Protein AF-A0A1F7UMC4-F1 (afdb_monomer)

Mean predicted aligned error: 6.86 Å

Solvent-accessible surface area (backbone atoms only — not comparable to full-atom values): 4611 Å² total; per-residue (Å²): 131,84,75,81,76,64,75,44,72,67,54,54,42,51,53,36,50,53,51,30,57,76,71,64,52,85,45,71,68,50,47,46,52,42,38,49,52,52,50,52,53,38,42,74,70,60,61,46,90,45,71,67,58,46,52,53,47,44,54,55,51,53,70,40,44,68,60,55,52,47,52,60,62,70,68,58,80,130

Foldseek 3Di:
DPPLCLPDLVNLLVVLLVVCVVVVPQDLVVSLVSSLVSLVVCVVVCSQPDPVSSVVSSVVSSVCVVVSNVVVVVPDDD

Secondary structure (DSSP, 8-state):
--------HHHHHHHHHHHHHHHT--SHHHHHHHHHHHHHHHHHTT-S--HHHHHHHHHHHHHTHHHHHHHHHHT---

Structure (mmCIF, N/CA/C/O backbone):
data_AF-A0A1F7UMC4-F1
#
_entry.id   AF-A0A1F7UMC4-F1
#
loop_
_atom_site.group_PDB
_atom_site.id
_atom_site.type_symbol
_atom_site.label_atom_id
_atom_site.label_alt_id
_atom_site.label_comp_id
_atom_site.label_asym_id
_atom_site.label_entity_id
_atom_site.label_seq_id
_atom_site.pdbx_PDB_ins_code
_atom_site.Cartn_x
_atom_site.Cartn_y
_atom_site.Cartn_z
_atom_site.occupancy
_atom_site.B_iso_or_equiv
_atom_site.auth_seq_id
_atom_site.auth_comp_id
_atom_site.auth_asym_id
_atom_site.auth_atom_id
_atom_site.pdbx_PDB_model_num
ATOM 1 N N . MET A 1 1 ? 2.496 -11.588 -33.294 1.00 36.53 1 MET A N 1
ATOM 2 C CA . MET A 1 1 ? 2.494 -10.187 -32.843 1.00 36.53 1 MET A CA 1
ATOM 3 C C . MET A 1 1 ? 2.705 -10.297 -31.352 1.00 36.53 1 MET A C 1
ATOM 5 O O . MET A 1 1 ? 1.829 -10.829 -30.695 1.00 36.53 1 MET A O 1
ATOM 9 N N . VAL A 1 2 ? 3.930 -10.064 -30.882 1.00 43.62 2 VAL A N 1
ATOM 10 C CA . VAL A 1 2 ? 4.226 -10.167 -29.449 1.00 43.62 2 VAL A CA 1
ATOM 11 C C . VAL A 1 2 ? 3.671 -8.885 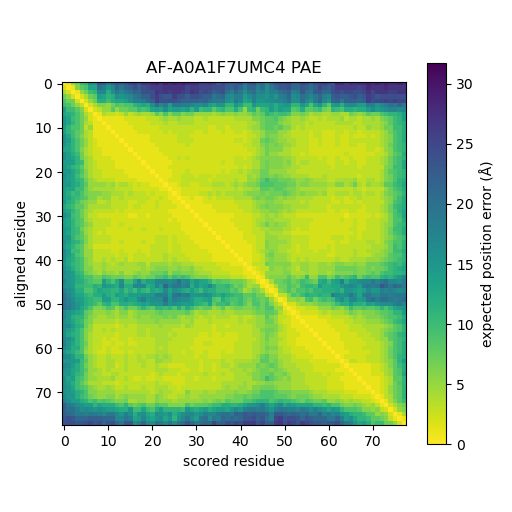-28.860 1.00 43.62 2 VAL A C 1
ATOM 13 O O . VAL A 1 2 ? 4.201 -7.808 -29.125 1.00 43.62 2 VAL A O 1
ATOM 16 N N . GLU A 1 3 ? 2.510 -8.987 -28.231 1.00 44.31 3 GLU A N 1
ATOM 17 C CA . GLU A 1 3 ? 1.945 -7.903 -27.446 1.00 44.31 3 GLU A CA 1
ATOM 18 C C . GLU A 1 3 ? 2.973 -7.633 -26.346 1.00 44.31 3 GLU A C 1
ATOM 20 O O . GLU A 1 3 ? 3.238 -8.504 -25.522 1.00 44.31 3 GLU A O 1
ATOM 25 N N . PHE A 1 4 ? 3.647 -6.483 -26.405 1.00 45.44 4 PHE A N 1
ATOM 26 C CA . PHE A 1 4 ? 4.383 -5.965 -25.258 1.00 45.44 4 PHE A CA 1
ATOM 27 C C . PHE A 1 4 ? 3.326 -5.731 -24.172 1.00 45.44 4 PHE A C 1
ATOM 29 O O . PHE A 1 4 ? 2.697 -4.674 -24.146 1.00 45.44 4 PHE A O 1
ATOM 36 N N . LEU A 1 5 ? 3.055 -6.750 -23.349 1.00 50.16 5 LEU A N 1
ATOM 37 C CA . LEU A 1 5 ? 2.302 -6.623 -22.106 1.00 50.16 5 LEU A CA 1
ATOM 38 C C . LEU A 1 5 ? 3.169 -5.786 -21.157 1.00 50.16 5 LEU A C 1
ATOM 40 O O . LEU A 1 5 ? 3.844 -6.310 -20.283 1.00 50.16 5 LEU A O 1
ATOM 44 N N . GLY A 1 6 ? 3.222 -4.475 -21.378 1.00 57.31 6 GLY A N 1
ATOM 45 C CA . GLY A 1 6 ? 3.646 -3.569 -20.322 1.00 57.31 6 GLY A CA 1
ATOM 46 C C . GLY A 1 6 ? 2.586 -3.658 -19.236 1.00 57.31 6 GLY A C 1
ATOM 47 O O . GLY A 1 6 ? 1.442 -3.269 -19.483 1.00 57.31 6 GLY A O 1
ATOM 48 N N . TYR A 1 7 ? 2.932 -4.225 -18.080 1.00 65.00 7 TYR A N 1
ATOM 49 C CA . TYR A 1 7 ? 2.045 -4.216 -16.922 1.00 65.00 7 TYR A CA 1
ATOM 50 C C . TYR A 1 7 ? 1.657 -2.768 -16.626 1.00 65.00 7 TYR A C 1
ATOM 52 O O . TYR A 1 7 ? 2.509 -1.893 -16.475 1.00 65.00 7 TYR A O 1
ATOM 60 N N . THR A 1 8 ? 0.355 -2.494 -16.616 1.00 80.25 8 THR A N 1
ATOM 61 C CA . THR A 1 8 ? -0.150 -1.154 -16.308 1.00 80.25 8 THR A CA 1
ATOM 62 C C . THR A 1 8 ? -0.333 -1.007 -14.804 1.00 80.25 8 THR A C 1
ATOM 64 O O . THR A 1 8 ? -0.501 -1.993 -14.086 1.00 80.25 8 THR A O 1
ATOM 67 N N . LEU A 1 9 ? -0.386 0.236 -14.322 1.00 83.06 9 LEU A N 1
ATOM 68 C CA . LEU A 1 9 ? -0.704 0.544 -12.925 1.00 83.06 9 LEU A CA 1
ATOM 69 C C . LEU A 1 9 ? -1.991 -0.151 -12.437 1.00 83.06 9 LEU A C 1
ATOM 71 O O . LEU A 1 9 ? -2.090 -0.525 -11.273 1.00 83.06 9 LEU A O 1
ATOM 75 N N . GLU A 1 10 ? -2.985 -0.314 -13.314 1.00 85.69 10 GLU A N 1
ATOM 76 C CA . GLU A 1 10 ? -4.241 -0.993 -12.981 1.00 85.69 10 GLU A CA 1
ATOM 77 C C . GLU A 1 10 ? -4.064 -2.505 -12.804 1.00 85.69 10 GLU A C 1
ATOM 79 O O . GLU A 1 10 ? -4.697 -3.094 -11.930 1.00 85.69 10 GLU A O 1
ATOM 84 N N . ASP A 1 11 ? -3.184 -3.123 -13.588 1.00 86.56 11 ASP A N 1
ATOM 85 C CA . ASP A 1 11 ? -2.863 -4.550 -13.486 1.00 86.56 11 ASP A CA 1
ATOM 86 C C . ASP A 1 11 ? -2.139 -4.844 -12.164 1.00 86.56 11 ASP A C 1
ATOM 88 O O . ASP A 1 11 ? -2.575 -5.686 -11.379 1.00 86.56 11 ASP A O 1
ATOM 92 N N . LEU A 1 12 ? -1.125 -4.030 -11.846 1.00 85.88 12 LEU A N 1
ATOM 93 C CA . LEU A 1 12 ? -0.398 -4.083 -10.573 1.00 85.88 12 LEU A CA 1
ATOM 94 C C . LEU A 1 12 ? -1.317 -3.826 -9.375 1.00 85.88 12 LEU A C 1
ATOM 96 O O . LEU A 1 12 ? -1.173 -4.447 -8.324 1.00 85.88 12 LEU A O 1
ATOM 100 N N . TYR A 1 13 ? -2.284 -2.916 -9.524 1.00 90.06 13 TYR A N 1
ATOM 101 C CA . TYR A 1 13 ? -3.279 -2.658 -8.489 1.00 90.06 13 TYR A CA 1
ATOM 102 C C . TYR A 1 13 ? -4.164 -3.877 -8.244 1.00 90.06 13 TYR A C 1
ATOM 104 O O . TYR A 1 13 ? -4.356 -4.252 -7.089 1.00 90.06 13 TYR A O 1
ATOM 112 N N . ASN A 1 14 ? -4.691 -4.500 -9.300 1.00 89.62 14 ASN A N 1
ATOM 113 C CA . ASN A 1 14 ? -5.521 -5.695 -9.161 1.00 89.62 14 ASN A CA 1
ATOM 114 C C . ASN A 1 14 ? -4.744 -6.829 -8.488 1.00 89.62 14 ASN A C 1
ATOM 116 O O . ASN A 1 14 ? -5.241 -7.398 -7.519 1.00 89.62 14 ASN A O 1
ATOM 120 N N . GLU A 1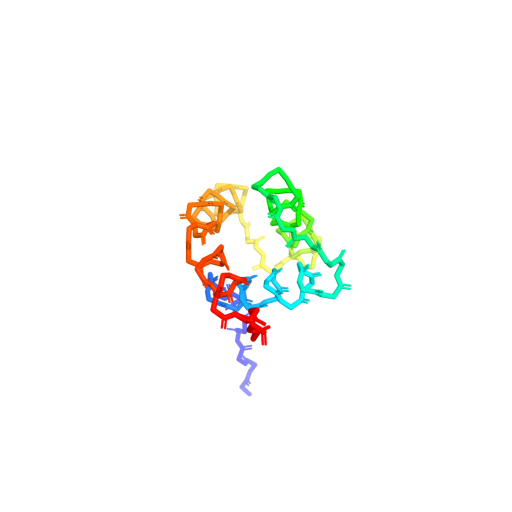 15 ? -3.506 -7.079 -8.915 1.00 89.81 15 GLU A N 1
ATOM 121 C CA . GLU A 1 15 ? -2.633 -8.078 -8.295 1.00 89.81 15 GLU A CA 1
ATOM 122 C C . GLU A 1 15 ? -2.380 -7.778 -6.811 1.00 89.81 15 GLU A C 1
ATOM 124 O O . GLU A 1 15 ? -2.577 -8.644 -5.954 1.00 89.81 15 GLU A O 1
ATOM 129 N N . ALA A 1 16 ? -2.035 -6.532 -6.475 1.00 91.06 16 ALA A N 1
ATOM 130 C CA . ALA A 1 16 ? -1.842 -6.115 -5.090 1.00 91.06 16 ALA A CA 1
ATOM 131 C C . ALA A 1 16 ? -3.118 -6.291 -4.250 1.00 91.06 16 ALA A C 1
ATOM 133 O O . ALA A 1 16 ? -3.034 -6.727 -3.104 1.00 91.06 16 ALA A O 1
ATOM 134 N N . V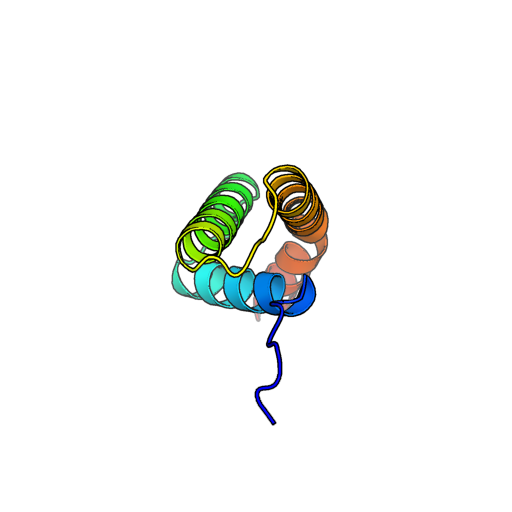AL A 1 17 ? -4.306 -6.004 -4.799 1.00 91.12 17 VAL A N 1
ATOM 135 C CA . VAL A 1 17 ? -5.600 -6.240 -4.133 1.00 91.12 17 VAL A CA 1
ATOM 136 C C . VAL A 1 17 ? -5.853 -7.728 -3.913 1.00 91.12 17 VAL A C 1
ATOM 138 O O . VAL A 1 17 ? -6.280 -8.115 -2.823 1.00 91.12 17 VAL A O 1
ATOM 141 N N . GLU A 1 18 ? -5.611 -8.571 -4.914 1.00 90.81 18 GLU A N 1
ATOM 142 C CA . GLU A 1 18 ? -5.802 -10.019 -4.810 1.00 90.81 18 GLU A CA 1
ATOM 143 C C . GLU A 1 18 ? -4.881 -10.630 -3.751 1.00 90.81 18 GLU A C 1
ATOM 145 O O . GLU A 1 18 ? -5.346 -11.378 -2.885 1.00 90.81 18 GLU A O 1
ATOM 150 N N . LEU A 1 19 ? -3.603 -10.247 -3.749 1.00 90.06 19 LEU A N 1
ATOM 151 C CA . LEU A 1 19 ? -2.630 -10.692 -2.755 1.00 90.06 19 LEU A CA 1
ATOM 152 C C . LEU A 1 19 ? -2.945 -10.141 -1.362 1.00 90.06 19 LEU A C 1
ATOM 154 O O . LEU A 1 19 ? -2.935 -10.891 -0.385 1.00 90.06 19 LEU A O 1
ATOM 158 N N . ALA A 1 20 ? -3.294 -8.858 -1.254 1.00 90.69 20 ALA A N 1
ATOM 159 C CA . ALA A 1 20 ? -3.689 -8.243 0.009 1.00 90.69 20 ALA A CA 1
ATOM 160 C C . ALA A 1 20 ? -4.915 -8.943 0.611 1.00 90.69 20 ALA A C 1
ATOM 162 O O . ALA A 1 20 ? -4.929 -9.233 1.809 1.00 90.69 20 ALA A O 1
ATOM 163 N N . ARG A 1 21 ? -5.910 -9.302 -0.206 1.00 88.69 21 ARG A N 1
ATOM 164 C CA . ARG A 1 21 ? -7.076 -10.083 0.232 1.00 88.69 21 ARG A CA 1
ATOM 165 C C . ARG A 1 21 ? -6.698 -11.498 0.646 1.00 88.69 21 ARG A C 1
ATOM 167 O O . ARG A 1 21 ? -7.125 -11.941 1.710 1.00 88.69 21 ARG A O 1
ATOM 174 N N . ALA A 1 22 ? -5.881 -12.187 -0.150 1.00 89.69 22 ALA A N 1
ATOM 175 C CA . ALA A 1 22 ? -5.422 -13.541 0.153 1.00 89.69 22 ALA A CA 1
ATOM 176 C C . ALA A 1 22 ? -4.638 -13.607 1.475 1.00 89.69 22 ALA A C 1
ATOM 178 O O . ALA A 1 22 ? -4.792 -14.561 2.238 1.00 89.69 22 ALA A O 1
ATOM 179 N N . GLN A 1 23 ? -3.846 -12.574 1.773 1.00 88.44 23 GLN A N 1
ATOM 180 C CA . GLN A 1 23 ? -3.065 -12.459 3.007 1.00 88.44 23 GLN A CA 1
ATOM 181 C C . GLN A 1 23 ? -3.835 -11.797 4.166 1.00 88.44 23 GLN A C 1
ATOM 183 O O . GLN A 1 23 ? -3.335 -11.741 5.289 1.00 88.44 23 GLN A O 1
ATOM 188 N N . GLY A 1 24 ? -5.061 -11.311 3.939 1.00 89.38 24 GLY A N 1
ATOM 189 C CA . GLY A 1 24 ? -5.872 -10.650 4.967 1.00 89.38 24 GLY A CA 1
ATOM 190 C C . GLY A 1 24 ? -5.339 -9.277 5.397 1.00 89.38 24 GLY A C 1
ATOM 191 O O . GLY A 1 24 ? -5.574 -8.834 6.525 1.00 89.38 24 GLY A O 1
ATOM 192 N N . VAL A 1 25 ? -4.619 -8.592 4.510 1.00 92.44 25 VAL A N 1
ATOM 193 C CA . VAL A 1 25 ? -4.101 -7.244 4.730 1.00 92.44 25 VAL A CA 1
ATOM 194 C C . VAL A 1 25 ? -5.261 -6.261 4.832 1.00 92.44 25 VAL A C 1
ATOM 196 O O . VAL A 1 25 ? -5.998 -6.020 3.877 1.00 92.44 25 VAL A O 1
ATOM 199 N N . THR A 1 26 ? -5.398 -5.670 6.016 1.00 90.25 26 THR A N 1
ATOM 200 C CA . THR A 1 26 ? -6.461 -4.709 6.356 1.00 90.25 26 THR A CA 1
ATOM 201 C C . THR A 1 26 ? -5.920 -3.400 6.924 1.00 90.25 26 THR A C 1
ATOM 203 O O . THR A 1 26 ? -6.687 -2.524 7.324 1.00 90.25 26 THR A O 1
ATOM 206 N N . THR A 1 27 ? -4.598 -3.239 6.944 1.00 91.50 27 THR A N 1
ATOM 207 C CA . THR A 1 27 ? -3.908 -2.048 7.437 1.00 91.50 27 THR A CA 1
ATOM 208 C C . THR A 1 27 ? -3.145 -1.365 6.312 1.00 91.50 27 THR A C 1
ATOM 210 O O . THR A 1 27 ? -2.679 -2.012 5.375 1.00 91.50 27 THR A O 1
ATOM 213 N N . ARG A 1 28 ? -2.977 -0.044 6.435 1.00 90.31 28 ARG A N 1
ATOM 214 C CA . ARG A 1 28 ? -2.201 0.749 5.474 1.00 90.31 28 ARG A CA 1
ATOM 215 C C . ARG A 1 28 ? -0.754 0.269 5.376 1.00 90.31 28 ARG A C 1
ATOM 217 O O . ARG A 1 28 ? -0.217 0.212 4.282 1.00 90.31 28 ARG A O 1
ATOM 224 N N . GLU A 1 29 ? -0.149 -0.079 6.510 1.00 91.75 29 GLU A N 1
ATOM 225 C CA . GLU A 1 29 ? 1.222 -0.598 6.559 1.00 91.75 29 GLU A CA 1
ATOM 226 C C . GLU A 1 29 ? 1.344 -1.917 5.791 1.00 91.75 29 GLU A C 1
ATOM 228 O O . GLU A 1 29 ? 2.227 -2.041 4.951 1.00 91.75 29 GLU A O 1
ATOM 233 N N . GLY A 1 30 ? 0.409 -2.855 5.989 1.00 91.81 30 GLY A N 1
ATOM 234 C CA . GLY A 1 30 ? 0.412 -4.109 5.235 1.00 91.81 30 GLY A CA 1
ATOM 235 C C . GLY A 1 30 ? 0.138 -3.912 3.742 1.00 91.81 30 GLY A C 1
ATOM 236 O O . GLY A 1 30 ? 0.653 -4.661 2.925 1.00 91.81 30 GLY A O 1
ATOM 237 N N . TRP A 1 31 ? -0.650 -2.899 3.363 1.00 92.31 31 TRP A N 1
ATOM 238 C CA . TRP A 1 31 ? -0.854 -2.553 1.952 1.00 92.31 31 TRP A CA 1
ATOM 239 C C . TRP A 1 31 ? 0.414 -1.991 1.320 1.00 92.31 31 TRP A C 1
ATOM 241 O O . TRP A 1 31 ? 0.771 -2.387 0.217 1.00 92.31 31 TRP A O 1
ATOM 251 N N . SER A 1 32 ? 1.108 -1.090 2.017 1.00 92.25 32 SER A N 1
ATOM 252 C CA . SER A 1 32 ? 2.386 -0.553 1.549 1.00 92.25 32 SER A CA 1
ATOM 253 C C . SER A 1 32 ? 3.433 -1.650 1.350 1.00 92.25 32 SER A C 1
ATOM 255 O O . SER A 1 32 ? 4.121 -1.616 0.335 1.00 92.25 32 SER A O 1
ATOM 257 N N . ASP A 1 33 ? 3.507 -2.613 2.271 1.00 92.25 33 ASP A N 1
ATOM 258 C CA . ASP A 1 33 ? 4.393 -3.784 2.188 1.00 92.25 33 ASP A CA 1
ATOM 259 C C . ASP A 1 33 ? 4.031 -4.686 0.992 1.00 92.25 33 ASP A C 1
ATOM 261 O O . ASP A 1 33 ? 4.889 -5.052 0.194 1.00 92.25 33 ASP A O 1
ATOM 265 N N . MET A 1 34 ? 2.732 -4.938 0.783 1.00 92.56 34 MET A N 1
ATOM 266 C CA . MET A 1 34 ? 2.239 -5.703 -0.368 1.00 92.56 34 MET A CA 1
ATOM 267 C C . MET A 1 34 ? 2.594 -5.050 -1.704 1.00 92.56 34 MET A C 1
ATOM 269 O O . MET A 1 34 ? 3.053 -5.711 -2.628 1.00 92.56 34 MET A O 1
ATOM 273 N N . VAL A 1 35 ? 2.365 -3.740 -1.811 1.00 91.81 35 VAL A N 1
ATOM 274 C CA . VAL A 1 35 ? 2.671 -2.968 -3.018 1.00 91.81 35 VAL A CA 1
ATOM 275 C C . VAL A 1 35 ? 4.171 -2.984 -3.304 1.00 91.81 35 VAL A C 1
ATOM 277 O O . VAL A 1 35 ? 4.559 -3.109 -4.460 1.00 91.81 35 VAL A O 1
ATOM 280 N N . GLU A 1 36 ? 5.008 -2.874 -2.271 1.00 91.12 36 GLU A N 1
ATOM 281 C CA . GLU A 1 36 ? 6.464 -2.963 -2.415 1.00 91.12 36 GLU A CA 1
ATOM 282 C C . GLU A 1 36 ? 6.881 -4.331 -2.967 1.00 91.12 36 GLU A C 1
ATOM 284 O O . GLU A 1 36 ? 7.622 -4.385 -3.945 1.00 91.12 36 GLU A O 1
ATOM 289 N N . GLN A 1 37 ? 6.323 -5.418 -2.428 1.00 90.06 37 GLN A N 1
ATOM 290 C CA . GLN A 1 37 ? 6.589 -6.776 -2.903 1.00 90.06 37 GLN A CA 1
ATOM 291 C C . GLN A 1 37 ? 6.169 -6.987 -4.365 1.00 90.06 37 GLN A C 1
ATOM 293 O O . GLN A 1 37 ? 6.934 -7.556 -5.139 1.00 90.06 37 GLN A O 1
ATOM 298 N N . VAL A 1 38 ? 4.983 -6.512 -4.760 1.00 89.38 38 VAL A N 1
ATOM 299 C CA . VAL A 1 38 ? 4.493 -6.631 -6.146 1.00 89.38 38 VAL A CA 1
ATOM 300 C C . VAL A 1 38 ? 5.395 -5.870 -7.117 1.00 89.38 38 VAL A C 1
ATOM 302 O O . VAL A 1 38 ? 5.768 -6.397 -8.159 1.00 89.38 38 VAL A O 1
ATOM 305 N N . ILE A 1 39 ? 5.783 -4.640 -6.782 1.00 87.00 39 ILE A N 1
ATOM 306 C CA . ILE A 1 39 ? 6.662 -3.834 -7.638 1.00 87.00 39 ILE A CA 1
ATOM 307 C C . ILE A 1 39 ? 8.061 -4.459 -7.745 1.00 87.00 39 ILE A C 1
ATOM 309 O O . ILE A 1 39 ? 8.636 -4.480 -8.833 1.00 87.00 39 ILE A O 1
ATOM 313 N N . GLU A 1 40 ? 8.605 -4.986 -6.645 1.00 86.69 40 GLU A N 1
ATOM 314 C CA . GLU A 1 40 ? 9.923 -5.630 -6.630 1.00 86.69 40 GLU A CA 1
ATOM 315 C C . GLU A 1 40 ? 9.951 -6.918 -7.469 1.00 86.69 40 GLU A C 1
ATOM 317 O O . GLU A 1 40 ? 10.876 -7.107 -8.260 1.00 86.69 40 GLU A O 1
ATOM 322 N N . ASP A 1 41 ? 8.909 -7.748 -7.383 1.00 85.25 41 ASP A N 1
ATOM 323 C CA . ASP A 1 41 ? 8.764 -8.961 -8.201 1.00 85.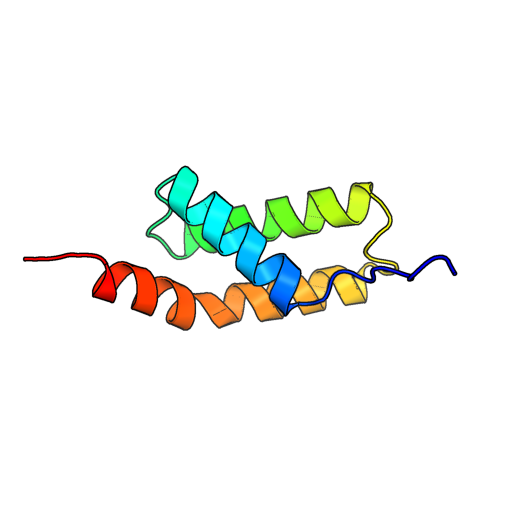25 41 ASP A CA 1
ATOM 324 C C . ASP A 1 41 ? 8.727 -8.611 -9.700 1.00 85.25 41 ASP A C 1
ATOM 326 O O . ASP A 1 41 ? 9.495 -9.134 -10.508 1.00 85.25 41 ASP A O 1
ATOM 330 N N . ARG A 1 42 ? 7.936 -7.604 -10.076 1.00 81.62 42 ARG A N 1
ATOM 331 C CA . ARG A 1 42 ? 7.793 -7.150 -11.472 1.00 81.62 42 ARG A CA 1
ATOM 332 C C . ARG A 1 42 ? 9.050 -6.489 -12.025 1.00 81.62 42 ARG A C 1
ATOM 334 O O . ARG A 1 42 ? 9.349 -6.601 -13.219 1.00 81.62 42 ARG A O 1
ATOM 341 N N . ARG A 1 43 ? 9.824 -5.838 -11.156 1.00 77.56 43 ARG A N 1
ATOM 342 C CA . ARG A 1 43 ? 11.165 -5.345 -11.476 1.00 77.56 43 ARG A CA 1
ATOM 343 C C . ARG A 1 43 ? 12.123 -6.501 -11.766 1.00 77.56 43 ARG A C 1
ATOM 345 O O . ARG A 1 43 ? 12.901 -6.403 -12.714 1.00 77.56 43 ARG A O 1
ATOM 352 N N . GLU A 1 44 ? 12.056 -7.599 -11.010 1.00 78.31 44 GLU A N 1
ATOM 353 C CA . GLU A 1 44 ? 12.870 -8.801 -11.258 1.00 78.31 44 GLU A CA 1
ATOM 354 C C . GLU A 1 44 ? 12.542 -9.448 -12.615 1.00 78.31 44 GLU A C 1
ATOM 356 O O . GLU A 1 44 ? 13.453 -9.851 -13.344 1.00 78.31 44 GLU A O 1
ATOM 361 N N . PHE A 1 45 ? 11.268 -9.455 -13.017 1.00 72.00 45 PHE A N 1
ATOM 362 C CA . PHE A 1 45 ? 10.830 -9.939 -14.334 1.00 72.00 45 PHE A CA 1
ATOM 363 C C . PHE A 1 45 ? 11.147 -8.992 -15.505 1.00 72.00 45 PHE A C 1
ATOM 365 O O . PHE A 1 45 ? 10.820 -9.304 -16.652 1.00 72.00 45 PHE A O 1
ATOM 372 N N . GLN A 1 46 ? 11.840 -7.877 -15.247 1.00 65.06 46 GLN A N 1
ATOM 373 C CA . GLN A 1 46 ? 12.221 -6.873 -16.244 1.00 65.06 46 GLN A CA 1
ATOM 374 C C . GLN A 1 46 ? 11.009 -6.221 -16.946 1.00 65.06 46 GLN A C 1
ATOM 376 O O . GLN A 1 46 ? 11.138 -5.685 -18.047 1.00 65.06 46 GLN A O 1
ATOM 381 N N . GLU A 1 47 ? 9.830 -6.267 -16.313 1.00 63.34 47 GLU A N 1
ATOM 382 C CA . GLU A 1 47 ? 8.585 -5.684 -16.835 1.00 63.34 47 GLU A CA 1
ATOM 383 C C . GLU A 1 47 ? 8.480 -4.184 -16.522 1.00 63.34 47 GLU A C 1
ATOM 385 O O . GLU A 1 47 ? 7.791 -3.449 -17.229 1.00 63.34 47 GLU A O 1
ATOM 390 N N . VAL A 1 48 ? 9.219 -3.718 -15.510 1.00 63.03 48 VAL A N 1
ATOM 391 C CA . VAL A 1 48 ? 9.419 -2.299 -15.203 1.00 63.03 48 VAL A CA 1
ATOM 392 C C . VAL A 1 48 ? 10.815 -1.899 -15.678 1.00 63.03 48 VAL A C 1
ATOM 394 O O . VAL A 1 48 ? 11.819 -2.461 -15.238 1.00 63.03 48 VAL A O 1
ATOM 397 N N . HIS A 1 49 ? 10.872 -0.983 -16.645 1.00 61.38 49 HIS A N 1
ATOM 398 C CA . HIS A 1 49 ? 12.094 -0.681 -17.396 1.00 61.38 49 HIS A CA 1
ATOM 399 C C . HIS A 1 49 ? 13.073 0.257 -16.664 1.00 61.38 49 HIS A C 1
ATOM 401 O O . HIS A 1 49 ? 14.274 0.173 -16.931 1.00 61.38 49 HIS A O 1
ATOM 407 N N . ASP A 1 50 ? 12.590 1.078 -15.725 1.00 65.56 50 ASP A N 1
ATOM 408 C CA . ASP A 1 50 ? 13.362 2.119 -15.038 1.00 65.56 50 ASP A CA 1
ATOM 409 C C . ASP A 1 50 ? 13.031 2.173 -13.529 1.00 65.56 50 ASP A C 1
ATOM 411 O O . ASP A 1 50 ? 11.907 1.884 -13.116 1.00 65.56 50 ASP A O 1
ATOM 415 N N . ASP A 1 51 ? 14.016 2.546 -12.698 1.00 67.25 51 ASP A N 1
ATOM 416 C CA . ASP A 1 51 ? 13.830 2.736 -11.245 1.00 67.25 51 ASP A CA 1
ATOM 417 C C . ASP A 1 51 ? 12.788 3.827 -10.945 1.00 67.25 51 ASP A C 1
ATOM 419 O O . ASP A 1 51 ? 11.928 3.622 -10.095 1.00 67.25 51 ASP A O 1
ATOM 423 N N . ASP A 1 52 ? 12.813 4.944 -11.682 1.00 72.44 52 ASP A N 1
ATOM 424 C CA . ASP A 1 52 ? 11.840 6.037 -11.530 1.00 72.44 52 ASP A CA 1
ATOM 425 C C . ASP A 1 52 ? 10.400 5.575 -11.819 1.00 72.44 52 ASP A C 1
ATOM 427 O O . ASP A 1 52 ? 9.478 5.935 -11.092 1.00 72.44 52 ASP A O 1
ATOM 431 N N . ASP A 1 53 ? 10.201 4.733 -12.838 1.00 77.06 53 ASP A N 1
ATOM 432 C CA . ASP A 1 53 ? 8.890 4.165 -13.171 1.00 77.06 53 ASP A CA 1
ATOM 433 C C . ASP A 1 53 ? 8.378 3.238 -12.055 1.00 77.06 53 ASP A C 1
ATOM 435 O O . ASP A 1 53 ? 7.198 3.279 -11.699 1.00 77.06 53 ASP A O 1
ATOM 439 N N . ALA A 1 54 ? 9.258 2.427 -11.459 1.00 80.50 54 ALA A N 1
ATOM 440 C CA . ALA A 1 54 ? 8.907 1.550 -10.342 1.00 80.50 54 ALA A CA 1
ATOM 441 C C . ALA A 1 54 ? 8.501 2.345 -9.091 1.00 80.50 54 ALA A C 1
ATOM 443 O O . ALA A 1 54 ? 7.485 2.033 -8.458 1.00 80.50 54 ALA A O 1
ATOM 444 N N . ASP A 1 55 ? 9.269 3.379 -8.745 1.00 84.62 55 ASP A N 1
ATOM 445 C CA . ASP A 1 55 ? 8.979 4.2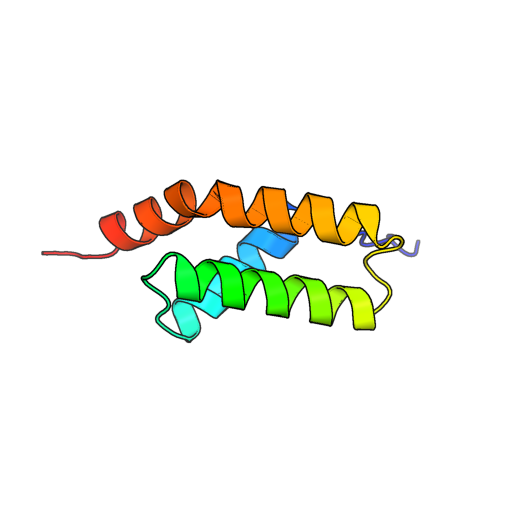65 -7.617 1.00 84.62 55 ASP A CA 1
ATOM 446 C C . ASP A 1 55 ? 7.677 5.054 -7.838 1.00 84.62 55 ASP A C 1
ATOM 448 O O . ASP A 1 55 ? 6.819 5.085 -6.950 1.00 84.62 55 ASP A O 1
ATOM 452 N N . GLU A 1 56 ? 7.449 5.600 -9.038 1.00 86.38 56 GLU A N 1
ATOM 453 C CA . GLU A 1 56 ? 6.222 6.342 -9.352 1.00 86.38 56 GLU A CA 1
ATOM 454 C C . GLU A 1 56 ? 4.981 5.428 -9.293 1.00 86.38 56 GLU A C 1
ATOM 456 O O . GLU A 1 56 ? 3.956 5.787 -8.699 1.00 86.38 56 GLU A O 1
ATOM 461 N N . MET A 1 57 ? 5.076 4.203 -9.828 1.00 85.12 57 MET A N 1
ATOM 462 C CA . MET A 1 57 ? 4.002 3.205 -9.745 1.00 85.12 57 MET A CA 1
ATOM 463 C C . MET A 1 57 ? 3.724 2.783 -8.302 1.00 85.12 57 MET A C 1
ATOM 465 O O . MET A 1 57 ? 2.561 2.718 -7.891 1.00 85.12 57 MET A O 1
ATOM 469 N N . ARG A 1 58 ? 4.767 2.545 -7.502 1.00 88.94 58 ARG A N 1
ATOM 470 C CA . ARG A 1 58 ? 4.648 2.244 -6.071 1.00 88.94 58 ARG A CA 1
ATOM 471 C C . ARG A 1 58 ? 3.904 3.357 -5.341 1.00 88.94 58 ARG A C 1
ATOM 473 O O . ARG A 1 58 ? 2.937 3.080 -4.628 1.00 88.94 58 ARG A O 1
ATOM 480 N N . GLU A 1 59 ? 4.325 4.609 -5.496 1.00 90.50 59 GLU A N 1
ATOM 481 C CA . GLU A 1 59 ? 3.676 5.750 -4.844 1.00 90.50 59 GLU A CA 1
ATOM 482 C C . GLU A 1 59 ? 2.216 5.903 -5.288 1.00 90.50 59 GLU A C 1
ATOM 484 O O . GLU A 1 59 ? 1.326 6.157 -4.464 1.00 90.50 59 GLU A O 1
ATOM 489 N N . ALA A 1 60 ? 1.937 5.691 -6.575 1.00 90.31 60 ALA A N 1
ATOM 490 C CA . ALA A 1 60 ? 0.586 5.723 -7.116 1.00 90.31 60 ALA A CA 1
ATOM 491 C C . ALA A 1 60 ? -0.309 4.626 -6.507 1.00 90.31 60 ALA A C 1
ATOM 493 O O . ALA A 1 60 ? -1.441 4.911 -6.103 1.00 90.31 60 ALA A O 1
ATOM 494 N N . LEU A 1 61 ? 0.196 3.396 -6.368 1.00 89.94 61 LEU A N 1
ATOM 495 C CA . LEU A 1 61 ? -0.510 2.273 -5.737 1.00 89.94 61 LEU A CA 1
ATOM 496 C C . LEU A 1 61 ? -0.723 2.486 -4.235 1.00 89.94 61 LEU A C 1
ATOM 498 O O . LEU A 1 61 ? -1.809 2.228 -3.708 1.00 89.94 61 LEU A O 1
ATOM 502 N N . GLN A 1 62 ? 0.271 3.016 -3.525 1.00 91.25 62 GLN A N 1
ATOM 503 C CA . GLN A 1 62 ? 0.139 3.336 -2.102 1.00 91.25 62 GLN A CA 1
ATOM 504 C C . GLN A 1 62 ? -0.908 4.429 -1.861 1.00 91.25 62 GLN A C 1
ATOM 506 O O . GLN A 1 62 ? -1.690 4.340 -0.909 1.00 91.25 62 GLN A O 1
ATOM 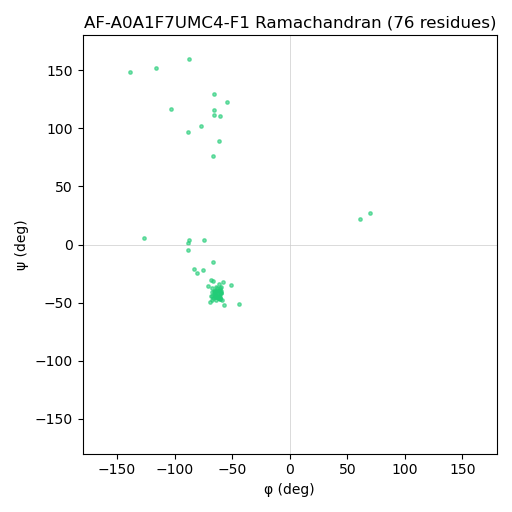511 N N . ASN A 1 63 ? -1.003 5.415 -2.756 1.00 92.69 63 ASN A N 1
ATOM 512 C CA . ASN A 1 63 ? -2.064 6.425 -2.730 1.00 92.69 63 ASN A CA 1
ATOM 513 C C . ASN A 1 63 ? -3.462 5.862 -3.025 1.00 92.69 63 ASN A C 1
ATOM 515 O O . ASN A 1 63 ? -4.452 6.517 -2.697 1.00 92.69 63 ASN A O 1
ATOM 519 N N . ARG A 1 64 ? -3.571 4.642 -3.568 1.00 90.25 64 ARG A N 1
ATOM 520 C CA . ARG A 1 64 ? -4.844 3.922 -3.749 1.00 90.25 64 ARG A CA 1
ATOM 521 C C . ARG A 1 64 ? -5.275 3.090 -2.541 1.00 90.25 64 ARG A C 1
ATOM 523 O O . ARG A 1 64 ? -6.338 2.473 -2.587 1.00 90.25 64 ARG A O 1
ATOM 530 N N . TRP A 1 65 ? -4.536 3.136 -1.428 1.00 90.69 65 TRP A N 1
ATOM 531 C CA . TRP A 1 65 ? -4.994 2.597 -0.141 1.00 90.69 65 TRP A CA 1
ATOM 532 C C . TRP A 1 65 ? -6.456 2.944 0.208 1.00 90.69 65 TRP A C 1
ATOM 534 O O . TRP A 1 65 ? -7.193 2.024 0.547 1.00 90.69 65 TRP A O 1
ATOM 544 N N . PRO A 1 66 ? -6.920 4.213 0.154 1.00 90.00 66 PRO A N 1
ATOM 545 C CA . PRO A 1 66 ? 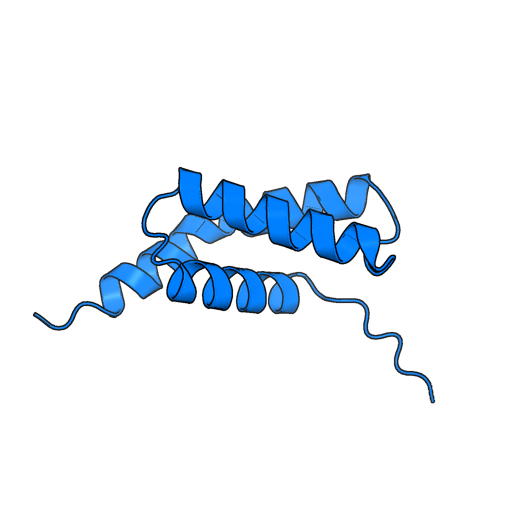-8.310 4.549 0.473 1.00 90.00 66 PRO A CA 1
ATOM 546 C C . PRO A 1 66 ? -9.334 3.818 -0.404 1.00 90.00 66 PRO A C 1
ATOM 548 O O . PRO A 1 66 ? -10.413 3.496 0.088 1.00 90.00 66 PRO A O 1
ATOM 551 N N . ASP A 1 67 ? -8.992 3.526 -1.660 1.00 89.31 67 ASP A N 1
ATOM 552 C CA . ASP A 1 67 ? -9.847 2.776 -2.582 1.00 89.31 67 ASP A CA 1
ATOM 553 C C . ASP A 1 67 ? -9.953 1.311 -2.133 1.00 89.31 67 ASP A C 1
ATOM 555 O O . ASP A 1 67 ? -11.045 0.802 -1.883 1.00 89.31 67 ASP A O 1
ATOM 559 N N . TYR A 1 68 ? -8.809 0.675 -1.857 1.00 87.69 68 TYR A N 1
ATOM 560 C CA . TYR A 1 68 ? -8.772 -0.684 -1.309 1.00 87.69 68 TYR A CA 1
ATOM 561 C C . TYR A 1 68 ? -9.461 -0.779 0.065 1.00 87.69 68 TYR A C 1
ATOM 563 O O . TYR A 1 68 ? -10.285 -1.663 0.297 1.00 87.69 68 TYR A O 1
ATOM 571 N N . ALA A 1 69 ? -9.212 0.169 0.967 1.00 88.69 69 ALA A N 1
ATOM 572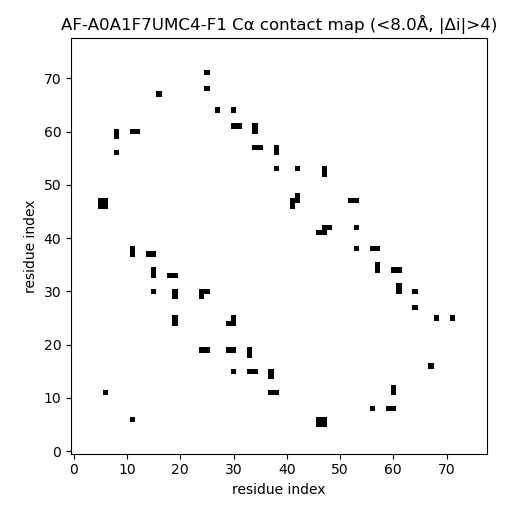 C CA . ALA A 1 69 ? -9.847 0.229 2.280 1.00 88.69 69 ALA A CA 1
ATOM 573 C C . ALA A 1 69 ? -11.376 0.377 2.191 1.00 88.69 69 ALA A C 1
ATOM 575 O O . ALA A 1 69 ? -12.098 -0.181 3.024 1.00 88.69 69 ALA A O 1
ATOM 576 N N . ALA A 1 70 ? -11.883 1.084 1.177 1.00 88.88 70 ALA A N 1
ATOM 577 C CA . ALA A 1 70 ? -13.314 1.158 0.904 1.00 88.88 70 ALA A CA 1
ATOM 578 C C . ALA A 1 70 ? -13.881 -0.211 0.495 1.00 88.88 70 ALA A C 1
ATOM 580 O O . ALA A 1 70 ? -14.952 -0.582 0.981 1.00 88.88 70 ALA A O 1
ATOM 581 N N . THR A 1 71 ? -13.149 -0.996 -0.309 1.00 84.44 71 THR A N 1
ATOM 582 C CA . THR A 1 71 ? -13.558 -2.372 -0.653 1.00 84.44 71 THR A CA 1
ATOM 583 C C . THR A 1 71 ? -13.658 -3.257 0.590 1.00 84.44 71 THR A C 1
ATOM 585 O O . THR A 1 71 ? -14.689 -3.891 0.795 1.00 84.44 71 THR A O 1
ATOM 588 N N . LEU A 1 72 ? -12.673 -3.198 1.495 1.00 84.62 72 LEU A N 1
ATOM 589 C CA . LEU A 1 72 ? -12.670 -3.947 2.758 1.00 84.62 72 LEU A CA 1
ATOM 590 C C . LEU A 1 72 ? -13.843 -3.582 3.673 1.00 84.62 72 LEU A C 1
ATOM 592 O O . LEU A 1 72 ? -14.427 -4.447 4.326 1.00 84.62 72 LEU A O 1
ATOM 596 N N . SER A 1 73 ? -14.186 -2.292 3.737 1.00 79.31 73 SER A N 1
ATOM 597 C CA . SER A 1 73 ? -15.348 -1.818 4.494 1.00 79.31 73 SER A CA 1
ATOM 598 C C . SER A 1 73 ? -16.664 -2.294 3.878 1.00 79.31 73 SER A C 1
ATOM 600 O O . SER A 1 73 ? -17.589 -2.639 4.610 1.00 79.31 73 SER A O 1
ATOM 602 N N . SER A 1 74 ? -16.750 -2.345 2.545 1.00 72.94 74 SER A N 1
ATOM 603 C CA . SER A 1 74 ? -17.952 -2.796 1.836 1.00 72.94 74 SER A CA 1
ATOM 604 C C . SER A 1 74 ? -18.141 -4.318 1.867 1.00 72.94 74 SER A C 1
ATOM 606 O O . SER A 1 74 ? -19.263 -4.786 1.690 1.00 72.94 74 SER A O 1
ATOM 608 N N . GLU A 1 75 ? -17.073 -5.087 2.091 1.00 62.34 75 GLU A N 1
ATOM 609 C CA . GLU A 1 75 ? -17.078 -6.558 2.103 1.00 62.34 75 GLU A CA 1
ATOM 610 C C . GLU A 1 75 ? -17.392 -7.178 3.473 1.00 62.34 75 GLU A C 1
ATOM 612 O O . GLU A 1 75 ? -17.427 -8.401 3.589 1.00 62.34 75 GLU A O 1
ATOM 617 N N . LYS A 1 76 ? -17.649 -6.374 4.516 1.00 49.19 76 LYS A N 1
ATOM 618 C CA . LYS A 1 76 ? -18.212 -6.880 5.776 1.00 49.19 76 LYS A CA 1
ATOM 619 C C . LYS A 1 76 ? -19.745 -6.869 5.720 1.00 49.19 76 LYS A C 1
ATOM 621 O O . LYS A 1 76 ? -20.341 -5.831 6.017 1.00 49.19 76 LYS A O 1
ATOM 626 N N . PRO A 1 77 ? -20.416 -7.993 5.398 1.00 50.19 77 PRO A N 1
ATOM 627 C CA . PRO A 1 77 ? -21.821 -8.134 5.737 1.00 50.19 77 PRO A CA 1
ATOM 628 C C . PRO A 1 77 ? -21.934 -8.179 7.266 1.00 50.19 77 PRO A C 1
ATOM 630 O O . PRO A 1 77 ? -21.187 -8.899 7.931 1.00 50.19 77 PRO A O 1
ATOM 633 N N . PHE A 1 78 ? -22.822 -7.338 7.795 1.00 45.84 78 PHE A N 1
ATOM 634 C CA . PHE A 1 78 ? -23.216 -7.307 9.204 1.00 45.84 78 PHE A CA 1
ATOM 635 C C . PHE A 1 78 ? -23.707 -8.669 9.707 1.00 45.84 78 PHE A C 1
ATOM 637 O O . PHE A 1 78 ? -24.403 -9.367 8.933 1.00 45.84 78 PHE A O 1
#

Organism: NCBI:txid1802398

Radius of gyration: 13.39 Å; Cα contacts (8 Å, |Δi|>4): 47; chains: 1; bounding box: 37×20×42 Å

pLDDT: mean 80.27, std 14.78, range [36.53, 92.69]

Sequence (78 aa):
MVEFLGYTLEDLYNEAVELARAQGVTTREGWSDMVEQVI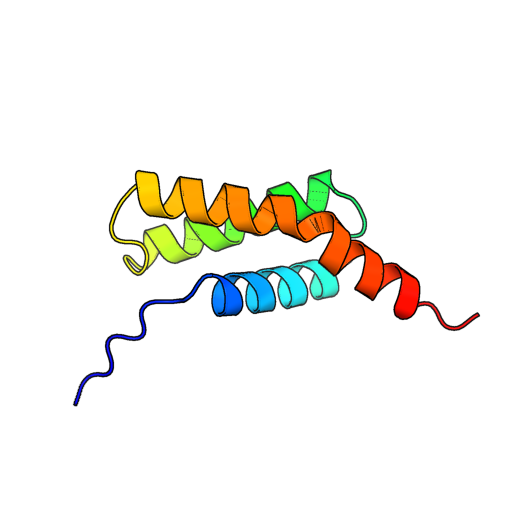EDRREFQEVHDDDDADEMREALQNRWPDYAATLSSEKPF

Nearest PDB structures (foldseek):
  2khm-assembly1_B  TM=5.776E-01  e=6.690E+00  Araneus diadematus